Protein AF-A0A9E2IDB1-F1 (afdb_monomer_lite)

pLDDT: mean 81.56, std 16.26, range [40.59, 95.88]

Radius of gyration: 14.78 Å; chains: 1; bounding box: 42×29×23 Å

Structure (mmCIF, N/CA/C/O backbone):
data_AF-A0A9E2IDB1-F1
#
_entry.id   AF-A0A9E2IDB1-F1
#
loop_
_atom_site.group_PDB
_atom_site.id
_atom_site.type_symbol
_atom_site.label_atom_id
_atom_site.label_alt_id
_atom_site.label_comp_id
_atom_site.label_asym_id
_atom_site.label_entity_id
_atom_site.label_seq_id
_atom_site.pdbx_PDB_ins_code
_atom_site.Cartn_x
_atom_site.Cartn_y
_atom_site.Cartn_z
_atom_site.occupancy
_atom_site.B_iso_or_equiv
_atom_site.auth_seq_id
_atom_site.auth_comp_id
_atom_site.auth_asym_id
_atom_site.auth_atom_id
_atom_site.pdbx_PDB_model_num
ATOM 1 N N . MET A 1 1 ? 15.823 16.351 3.256 1.00 46.19 1 MET A N 1
ATOM 2 C CA . MET A 1 1 ? 15.380 15.810 4.561 1.00 46.19 1 MET A CA 1
ATOM 3 C C . MET A 1 1 ? 14.594 14.537 4.291 1.00 46.19 1 MET A C 1
ATOM 5 O O . MET A 1 1 ? 13.665 14.588 3.492 1.00 46.19 1 MET A O 1
ATOM 9 N N . GLN A 1 2 ? 15.020 13.399 4.842 1.00 55.06 2 GLN A N 1
ATOM 10 C CA . GLN A 1 2 ? 14.334 12.115 4.656 1.00 55.06 2 GLN A CA 1
ATOM 11 C C . GLN A 1 2 ? 12.983 12.164 5.382 1.00 55.06 2 GLN A C 1
ATOM 13 O O . GLN A 1 2 ? 12.913 12.539 6.550 1.00 55.06 2 GLN A O 1
ATOM 18 N N . ASN A 1 3 ? 11.898 11.885 4.660 1.00 68.38 3 ASN A N 1
ATOM 19 C CA . ASN A 1 3 ? 10.544 11.987 5.190 1.00 68.38 3 ASN A CA 1
ATOM 20 C C . ASN A 1 3 ? 10.222 10.708 5.982 1.00 68.38 3 ASN A C 1
ATOM 22 O O . ASN A 1 3 ? 9.943 9.675 5.376 1.00 68.38 3 ASN A O 1
ATOM 26 N N . ILE A 1 4 ? 10.306 10.778 7.316 1.00 89.06 4 ILE A N 1
ATOM 27 C CA . ILE A 1 4 ? 10.183 9.626 8.234 1.00 89.06 4 ILE A CA 1
ATOM 28 C C . ILE A 1 4 ? 8.738 9.157 8.464 1.00 89.06 4 ILE A C 1
ATOM 30 O O . ILE A 1 4 ? 8.498 8.257 9.263 1.00 89.06 4 ILE A O 1
ATOM 34 N N . THR A 1 5 ? 7.752 9.773 7.810 1.00 95.06 5 THR A N 1
ATOM 35 C CA . THR A 1 5 ? 6.349 9.376 7.952 1.00 95.06 5 THR A CA 1
ATOM 36 C C . THR A 1 5 ? 6.153 7.940 7.474 1.00 95.06 5 THR A C 1
ATOM 38 O O . THR A 1 5 ? 6.468 7.621 6.331 1.00 95.06 5 THR A O 1
ATOM 41 N N . ILE A 1 6 ? 5.588 7.092 8.332 1.00 95.75 6 ILE A N 1
ATOM 42 C CA . ILE A 1 6 ? 5.209 5.716 8.006 1.00 95.75 6 ILE A CA 1
ATOM 43 C C . ILE A 1 6 ? 3.689 5.660 7.872 1.00 95.75 6 ILE A C 1
ATOM 45 O O . ILE A 1 6 ? 2.957 6.084 8.768 1.00 95.75 6 ILE A O 1
ATOM 49 N N . LEU A 1 7 ? 3.210 5.137 6.745 1.00 94.62 7 LEU A N 1
ATOM 50 C CA . LEU A 1 7 ? 1.784 4.964 6.479 1.00 94.62 7 LEU A CA 1
ATOM 51 C C . LEU A 1 7 ? 1.362 3.522 6.745 1.00 94.62 7 LEU A C 1
ATOM 53 O O . LEU A 1 7 ? 2.122 2.582 6.521 1.00 94.62 7 LEU A O 1
ATOM 57 N N . LYS A 1 8 ? 0.110 3.339 7.165 1.00 95.75 8 LYS A N 1
ATOM 58 C CA . LYS A 1 8 ? -0.512 2.026 7.329 1.00 95.75 8 LYS A CA 1
ATOM 59 C C . LYS A 1 8 ? -1.895 2.024 6.695 1.00 95.75 8 LYS A C 1
ATOM 61 O O . LYS A 1 8 ? -2.657 2.974 6.862 1.00 95.75 8 LYS A O 1
ATOM 66 N N . LYS A 1 9 ? -2.230 0.936 6.001 1.00 94.06 9 LYS A N 1
ATOM 67 C CA . LYS A 1 9 ? -3.562 0.740 5.420 1.00 94.06 9 LYS A CA 1
ATOM 68 C C . LYS A 1 9 ? -4.613 0.665 6.526 1.00 94.06 9 LYS A C 1
ATOM 70 O O . LYS A 1 9 ? -4.410 0.009 7.552 1.00 94.06 9 LYS A O 1
ATOM 75 N N . ASN A 1 10 ? -5.749 1.320 6.302 1.00 91.38 10 ASN A N 1
ATOM 76 C CA . ASN A 1 10 ? -6.914 1.156 7.163 1.00 91.38 10 ASN A CA 1
ATOM 77 C C . ASN A 1 10 ? -7.399 -0.302 7.067 1.00 91.38 10 ASN A C 1
ATOM 79 O O . ASN A 1 10 ? -7.579 -0.818 5.969 1.00 91.38 10 ASN A O 1
ATOM 83 N N . LYS A 1 11 ? -7.612 -0.964 8.211 1.00 91.38 11 LYS A N 1
ATOM 84 C CA . LYS A 1 11 ? -8.077 -2.361 8.268 1.00 91.38 11 LYS A CA 1
ATOM 85 C C . LYS A 1 11 ? -9.483 -2.550 7.693 1.00 91.38 11 LYS A C 1
ATOM 87 O O . LYS A 1 11 ? -9.816 -3.647 7.266 1.00 91.38 11 LYS A O 1
ATOM 92 N N . ASN A 1 12 ? -10.281 -1.486 7.656 1.00 90.75 12 ASN A N 1
ATOM 93 C CA . ASN A 1 12 ? -11.623 -1.485 7.080 1.00 90.75 12 ASN A CA 1
ATOM 94 C C . ASN A 1 12 ? -11.597 -1.133 5.584 1.00 90.75 12 ASN A C 1
ATOM 96 O O . ASN A 1 12 ? -12.539 -0.534 5.081 1.00 90.75 12 ASN A O 1
ATOM 100 N N . MET A 1 13 ? -10.506 -1.436 4.880 1.00 89.88 13 MET A N 1
ATOM 101 C CA . MET A 1 13 ? -10.364 -1.231 3.441 1.00 89.88 13 MET A CA 1
ATOM 102 C C . MET A 1 13 ? -9.970 -2.558 2.798 1.00 89.88 13 MET A C 1
ATOM 104 O O . MET A 1 13 ? -8.931 -3.128 3.132 1.00 89.88 13 MET A O 1
ATOM 108 N N . VAL A 1 14 ? -10.786 -3.043 1.868 1.00 90.94 14 VAL A N 1
ATOM 109 C CA . VAL A 1 14 ? -10.451 -4.180 1.008 1.00 90.94 14 VAL A CA 1
ATOM 110 C C . VAL A 1 14 ? -9.758 -3.660 -0.237 1.00 90.94 14 VAL A C 1
ATOM 112 O O . VAL A 1 14 ? -10.080 -2.594 -0.761 1.00 90.94 14 VAL A O 1
ATOM 115 N N . THR A 1 15 ? -8.798 -4.435 -0.722 1.00 93.56 15 THR A N 1
ATOM 116 C CA . THR A 1 15 ? -8.129 -4.189 -1.992 1.00 93.56 15 THR A CA 1
ATOM 117 C C . THR A 1 15 ? -8.224 -5.434 -2.853 1.00 93.56 15 THR A C 1
ATOM 119 O O . THR A 1 15 ? -7.976 -6.538 -2.367 1.00 93.56 15 THR A O 1
ATOM 122 N N . ARG A 1 16 ? -8.542 -5.260 -4.134 1.00 92.50 16 ARG A N 1
ATOM 123 C CA . ARG A 1 16 ? -8.500 -6.333 -5.128 1.00 92.50 16 ARG A CA 1
ATOM 124 C C . ARG A 1 16 ? -7.795 -5.848 -6.386 1.00 92.50 16 ARG A C 1
ATOM 126 O O . ARG A 1 16 ? -8.099 -4.767 -6.874 1.00 92.50 16 ARG A O 1
ATOM 133 N N . LYS A 1 17 ? -6.889 -6.666 -6.921 1.00 92.06 17 LYS A N 1
ATOM 134 C CA . LYS A 1 17 ? -6.281 -6.440 -8.237 1.00 92.06 17 LYS A CA 1
ATOM 135 C C . LYS A 1 17 ? -7.117 -7.116 -9.316 1.00 92.06 17 LYS A C 1
ATOM 137 O O . LYS A 1 17 ? -7.479 -8.285 -9.157 1.00 92.06 17 LYS A O 1
ATOM 142 N N . ILE A 1 18 ? -7.430 -6.384 -10.378 1.00 88.19 18 ILE A N 1
ATOM 143 C CA . ILE A 1 18 ? -8.135 -6.880 -11.561 1.00 88.19 18 ILE A CA 1
ATOM 144 C C . ILE A 1 18 ? -7.399 -6.337 -12.783 1.00 88.19 18 ILE A C 1
ATOM 146 O O . ILE A 1 18 ? -7.406 -5.133 -13.018 1.00 88.19 18 ILE A O 1
ATOM 150 N N . ALA A 1 19 ? -6.761 -7.228 -13.546 1.00 86.25 19 ALA A N 1
ATOM 151 C CA . ALA A 1 19 ? -5.858 -6.846 -14.633 1.00 86.25 19 ALA A CA 1
ATOM 152 C C . ALA A 1 19 ? -4.831 -5.790 -14.160 1.00 86.25 19 ALA A C 1
ATOM 154 O O . ALA A 1 19 ? -4.119 -6.037 -13.184 1.00 86.25 19 ALA A O 1
ATOM 155 N N . ASP A 1 20 ? -4.786 -4.628 -14.814 1.00 81.81 20 ASP A N 1
ATOM 156 C CA . ASP A 1 20 ? -3.847 -3.538 -14.518 1.00 81.81 20 ASP A CA 1
ATOM 157 C C . ASP A 1 20 ? -4.389 -2.509 -13.513 1.00 81.81 20 ASP A C 1
ATOM 159 O O . ASP A 1 20 ? -3.721 -1.514 -13.210 1.00 81.81 20 ASP A O 1
ATOM 163 N N . GLU A 1 21 ? -5.588 -2.741 -12.979 1.00 83.94 21 GLU A N 1
ATOM 164 C CA . GLU A 1 21 ? -6.248 -1.852 -12.034 1.00 83.94 21 GLU A CA 1
ATOM 165 C C . GLU A 1 21 ? -6.302 -2.447 -10.630 1.00 83.94 21 GLU A C 1
ATOM 167 O O . GLU A 1 21 ? -6.458 -3.655 -10.409 1.00 83.94 21 GLU A O 1
ATOM 172 N N . THR A 1 22 ? -6.232 -1.552 -9.650 1.00 94.38 22 THR A N 1
ATOM 173 C CA . THR A 1 22 ? -6.436 -1.899 -8.248 1.00 94.38 22 THR A CA 1
ATOM 174 C C . THR A 1 22 ? -7.699 -1.232 -7.735 1.00 94.38 22 THR A C 1
ATOM 176 O O . THR A 1 22 ? -7.802 -0.008 -7.715 1.00 94.38 22 THR A O 1
ATOM 179 N N . ILE A 1 23 ? -8.649 -2.047 -7.287 1.00 92.25 23 ILE A N 1
ATOM 180 C CA . ILE A 1 23 ? -9.917 -1.614 -6.705 1.00 92.25 23 ILE A CA 1
ATOM 181 C C . ILE A 1 23 ? -9.775 -1.511 -5.188 1.00 92.25 23 ILE A C 1
ATOM 183 O O . ILE A 1 23 ? -9.337 -2.466 -4.539 1.00 92.25 23 ILE A O 1
ATOM 187 N N . LEU A 1 24 ? -10.190 -0.377 -4.623 1.00 92.12 24 LEU A N 1
ATOM 188 C CA . LEU A 1 24 ? -10.315 -0.135 -3.187 1.00 92.12 24 LEU A CA 1
ATOM 189 C C . LEU A 1 24 ? -11.776 0.002 -2.793 1.00 92.12 24 LEU A C 1
ATOM 191 O O . LEU A 1 24 ? -12.516 0.799 -3.370 1.00 92.12 24 LEU A O 1
ATOM 195 N N . LEU A 1 25 ? -12.148 -0.746 -1.759 1.00 88.69 25 LEU A N 1
ATOM 196 C CA . LEU A 1 25 ? -13.493 -0.742 -1.213 1.00 88.69 25 LEU A CA 1
ATOM 197 C C . LEU A 1 25 ? -13.451 -0.609 0.315 1.00 88.69 25 LEU A C 1
ATOM 199 O O . LEU A 1 25 ? -12.953 -1.514 0.991 1.00 88.69 25 LEU A O 1
ATOM 203 N N . PRO A 1 26 ? -13.981 0.478 0.890 1.00 87.75 26 PRO A N 1
ATOM 204 C CA . PRO A 1 26 ? -14.202 0.558 2.325 1.00 87.75 26 PRO A CA 1
ATOM 205 C C . PRO A 1 26 ? -15.269 -0.449 2.781 1.00 87.75 26 PRO A C 1
ATOM 207 O O . PRO A 1 26 ? -16.320 -0.607 2.161 1.00 87.75 26 PRO A O 1
ATOM 210 N N . ILE A 1 27 ? -15.001 -1.121 3.898 1.00 84.06 27 ILE A N 1
ATOM 211 C CA . ILE A 1 27 ? -15.929 -2.040 4.557 1.00 84.06 27 ILE A CA 1
ATOM 212 C C . ILE A 1 27 ? -16.776 -1.228 5.541 1.00 84.06 27 ILE A C 1
ATOM 214 O O . ILE A 1 27 ? -16.344 -0.956 6.664 1.00 84.06 27 ILE A O 1
ATOM 218 N N . TYR A 1 28 ? -17.983 -0.839 5.134 1.00 75.94 28 TYR A N 1
ATOM 219 C CA . TYR A 1 28 ? -18.959 -0.198 6.020 1.00 75.94 28 TYR A CA 1
ATOM 220 C C . TYR A 1 28 ? -19.940 -1.222 6.601 1.00 75.94 28 TYR A C 1
ATOM 222 O O . TYR A 1 28 ? -20.272 -2.217 5.960 1.00 75.94 28 TYR A O 1
ATOM 230 N N . LYS A 1 29 ? -20.432 -0.972 7.822 1.00 59.78 29 LYS A N 1
ATOM 231 C CA . LYS A 1 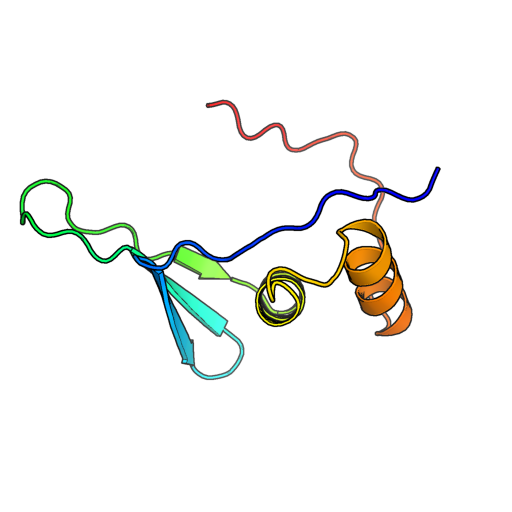29 ? -21.436 -1.823 8.490 1.00 59.78 29 LYS A CA 1
ATOM 232 C C . LYS A 1 29 ? -22.886 -1.440 8.179 1.00 59.78 29 LYS A C 1
ATOM 234 O O . LYS A 1 29 ? -23.781 -2.209 8.514 1.00 59.78 29 LYS A O 1
ATOM 239 N N . THR A 1 30 ? -23.142 -0.270 7.587 1.00 61.41 30 THR A N 1
ATOM 240 C CA . THR A 1 30 ? -24.513 0.207 7.341 1.00 61.41 30 THR A CA 1
ATOM 241 C C . THR A 1 30 ? -24.725 0.583 5.881 1.00 61.41 30 THR A C 1
ATOM 243 O O . THR A 1 30 ? -23.849 1.147 5.229 1.00 61.41 30 THR A O 1
ATOM 246 N N . SER A 1 31 ? -25.908 0.251 5.365 1.00 59.66 31 SER A N 1
ATOM 247 C CA . SER A 1 31 ? -26.264 0.362 3.952 1.00 59.66 31 SER A CA 1
ATOM 248 C C . SER A 1 31 ? -26.623 1.780 3.485 1.00 59.66 31 SER A C 1
ATOM 250 O O . SER A 1 31 ? -26.998 1.976 2.333 1.00 59.66 31 SER A O 1
ATOM 252 N N . LYS A 1 32 ? -26.522 2.782 4.363 1.00 57.38 32 LYS A N 1
ATOM 253 C CA . LYS A 1 32 ? -26.857 4.175 4.030 1.00 57.38 32 LYS A CA 1
ATOM 254 C C . LYS A 1 32 ? -25.666 4.989 3.516 1.00 57.38 32 LYS A C 1
ATOM 256 O O . LYS A 1 32 ? -25.879 6.061 2.969 1.00 57.38 32 LYS A O 1
ATOM 261 N N . GLU A 1 33 ? -24.445 4.463 3.626 1.00 56.47 33 GLU A N 1
ATOM 262 C CA . GLU A 1 33 ? -23.205 5.093 3.131 1.00 56.47 33 GLU A CA 1
ATOM 263 C C . GLU A 1 33 ? -22.615 4.352 1.912 1.00 56.47 33 GLU A C 1
ATOM 265 O O . GLU A 1 33 ? -21.433 4.482 1.592 1.00 56.47 33 GLU A O 1
ATOM 270 N N . ILE A 1 34 ? -23.411 3.508 1.243 1.00 56.44 34 ILE A N 1
ATOM 271 C CA . ILE A 1 34 ? -22.901 2.617 0.195 1.00 56.44 34 ILE A CA 1
ATOM 272 C C . ILE A 1 34 ? -22.573 3.417 -1.075 1.00 56.44 34 ILE A C 1
ATOM 274 O O . ILE A 1 34 ? -23.459 4.049 -1.647 1.00 56.44 34 ILE A O 1
ATOM 278 N N . ASN A 1 35 ? -21.314 3.303 -1.529 1.00 61.72 35 ASN A N 1
ATOM 279 C CA . ASN A 1 35 ? -20.900 2.971 -2.914 1.00 61.72 35 ASN A CA 1
ATOM 280 C C . ASN A 1 35 ? -19.596 3.645 -3.389 1.00 61.72 35 ASN A C 1
ATOM 282 O O . ASN A 1 35 ? -19.371 3.775 -4.589 1.00 61.72 35 ASN A O 1
ATOM 286 N N . CYS A 1 36 ? -18.689 4.049 -2.500 1.00 72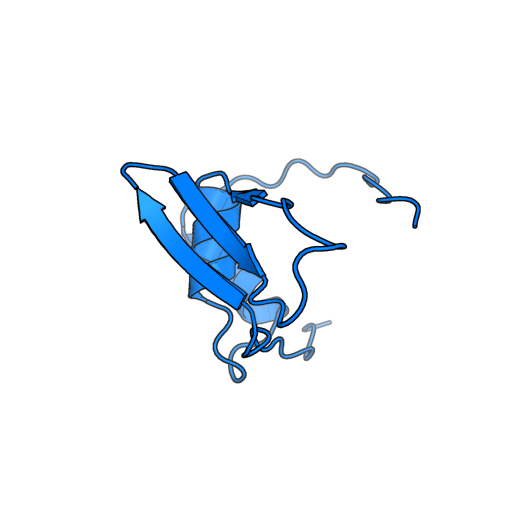.88 36 CYS A N 1
ATOM 287 C CA . CYS A 1 36 ? -17.383 4.529 -2.958 1.00 72.88 36 CYS A CA 1
ATOM 288 C C . CYS A 1 36 ? -16.465 3.355 -3.340 1.00 72.88 36 CYS A C 1
ATOM 290 O O . CYS A 1 36 ? -15.737 2.831 -2.500 1.00 72.88 36 CYS A O 1
ATOM 292 N N . ILE A 1 37 ? -16.508 2.942 -4.608 1.00 84.94 37 ILE A N 1
ATOM 293 C CA . ILE A 1 37 ? -15.482 2.095 -5.224 1.00 84.94 37 ILE A CA 1
ATOM 294 C C . ILE A 1 37 ? -14.432 3.027 -5.822 1.00 84.94 37 ILE A C 1
ATOM 296 O O . ILE A 1 37 ? -14.740 3.833 -6.698 1.00 84.94 37 ILE A O 1
ATOM 300 N N . TYR A 1 38 ? -13.193 2.917 -5.356 1.00 88.56 38 TYR A N 1
ATOM 301 C CA . TYR A 1 38 ? -12.074 3.667 -5.917 1.00 88.56 38 TYR A CA 1
ATOM 302 C C . TYR A 1 38 ? -11.244 2.753 -6.805 1.00 88.56 38 TYR A C 1
ATOM 3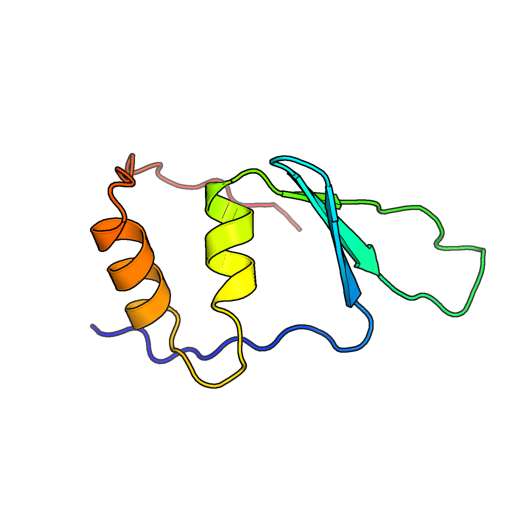04 O O . TYR A 1 38 ? -10.984 1.605 -6.444 1.00 88.56 38 TYR A O 1
ATOM 312 N N . THR A 1 39 ? -10.779 3.271 -7.933 1.00 91.56 39 THR A N 1
ATOM 313 C CA . THR A 1 39 ? -9.779 2.607 -8.767 1.00 91.56 39 THR A CA 1
ATOM 314 C C . THR A 1 39 ? -8.451 3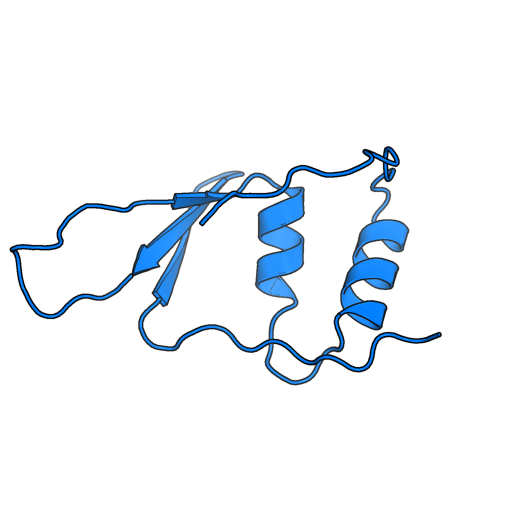.342 -8.649 1.00 91.56 39 THR A C 1
ATOM 316 O O . THR A 1 39 ? -8.388 4.564 -8.510 1.00 91.56 39 THR A O 1
ATOM 319 N N . MET A 1 40 ? -7.364 2.582 -8.664 1.00 92.25 40 MET A N 1
ATOM 320 C CA . MET A 1 40 ? -6.009 3.100 -8.731 1.00 92.25 40 MET A CA 1
ATOM 321 C C . MET A 1 40 ? -5.375 2.708 -10.051 1.00 92.25 40 MET A C 1
ATOM 323 O O . MET A 1 40 ? -5.413 1.544 -10.449 1.00 92.25 40 MET A O 1
ATOM 327 N N . ASN A 1 41 ? -4.732 3.693 -10.675 1.00 89.50 41 ASN A N 1
ATOM 328 C CA . ASN A 1 41 ? -3.837 3.461 -11.795 1.00 89.50 41 ASN A CA 1
ATOM 329 C C . ASN A 1 41 ? -2.565 2.718 -11.339 1.00 89.50 41 ASN A C 1
ATOM 331 O O . ASN A 1 41 ? -2.291 2.569 -10.144 1.00 89.50 41 ASN A O 1
ATOM 335 N N . LYS A 1 42 ? -1.755 2.277 -12.303 1.00 88.50 42 LYS A N 1
ATOM 336 C CA . LYS A 1 42 ? -0.547 1.481 -12.050 1.00 88.50 42 LYS A CA 1
ATOM 337 C C . LYS A 1 42 ? 0.442 2.122 -11.050 1.00 88.50 42 LYS A C 1
ATOM 339 O O . LYS A 1 42 ? 0.802 1.430 -10.097 1.00 88.50 42 LYS A O 1
ATOM 344 N N . PRO A 1 43 ? 0.856 3.405 -11.173 1.00 88.38 43 PRO A N 1
ATOM 345 C CA . PRO A 1 43 ? 1.733 4.028 -10.175 1.00 88.38 43 PRO A CA 1
ATOM 346 C C . PRO A 1 43 ? 1.123 4.047 -8.768 1.00 88.38 43 PRO A C 1
ATOM 348 O O . PRO A 1 43 ? 1.798 3.705 -7.796 1.00 88.38 43 PRO A O 1
ATOM 351 N N . ALA A 1 44 ? -0.161 4.399 -8.647 1.00 90.88 44 ALA A N 1
ATOM 352 C CA . ALA A 1 44 ? -0.843 4.441 -7.357 1.00 90.88 44 ALA A CA 1
ATOM 353 C C . ALA A 1 44 ? -0.974 3.041 -6.738 1.00 90.88 44 ALA A C 1
ATOM 355 O O . ALA A 1 44 ? -0.754 2.881 -5.538 1.00 90.88 44 ALA A O 1
ATOM 356 N N . SER A 1 45 ? -1.232 2.011 -7.550 1.00 92.56 45 SER A N 1
ATOM 357 C CA . SER A 1 45 ? -1.242 0.618 -7.096 1.00 92.56 45 SER A CA 1
ATOM 358 C C . SER A 1 45 ? 0.114 0.177 -6.543 1.00 92.56 45 SER A C 1
ATOM 360 O O . SER A 1 45 ? 0.154 -0.512 -5.527 1.00 92.56 45 SER A O 1
ATOM 362 N N . ILE A 1 46 ? 1.219 0.560 -7.187 1.00 91.94 46 ILE A N 1
ATOM 363 C CA . ILE A 1 46 ? 2.574 0.221 -6.725 1.00 91.94 46 ILE A CA 1
ATOM 364 C C . ILE A 1 46 ? 2.853 0.884 -5.375 1.00 91.94 46 ILE A C 1
ATOM 366 O O . ILE A 1 46 ? 3.314 0.222 -4.447 1.00 91.94 46 ILE A O 1
ATOM 370 N N . VAL A 1 47 ? 2.522 2.172 -5.238 1.00 93.56 47 VAL A N 1
ATOM 371 C CA . VAL A 1 47 ? 2.625 2.886 -3.956 1.00 93.56 47 VAL A CA 1
ATOM 372 C C . VAL A 1 47 ? 1.782 2.190 -2.891 1.00 93.56 47 VAL A C 1
ATOM 374 O O . VAL A 1 47 ? 2.276 1.938 -1.795 1.00 93.56 47 VAL A O 1
ATOM 377 N N . TRP A 1 48 ? 0.534 1.840 -3.211 1.00 94.75 48 TRP A N 1
ATOM 378 C CA . TRP A 1 48 ? -0.363 1.150 -2.289 1.00 94.75 48 TRP A CA 1
ATOM 379 C C . TRP A 1 48 ? 0.230 -0.166 -1.789 1.00 94.75 48 TRP A C 1
ATOM 381 O O . TRP A 1 48 ? 0.174 -0.439 -0.592 1.00 94.75 48 TRP A O 1
ATOM 391 N N . ASP A 1 49 ? 0.840 -0.972 -2.654 1.00 93.81 49 ASP A N 1
ATOM 392 C CA . ASP A 1 49 ? 1.460 -2.242 -2.263 1.00 93.81 49 ASP A CA 1
ATOM 393 C C . ASP A 1 49 ? 2.622 -2.064 -1.274 1.00 93.81 49 ASP A C 1
ATOM 395 O O . ASP A 1 49 ? 2.785 -2.898 -0.385 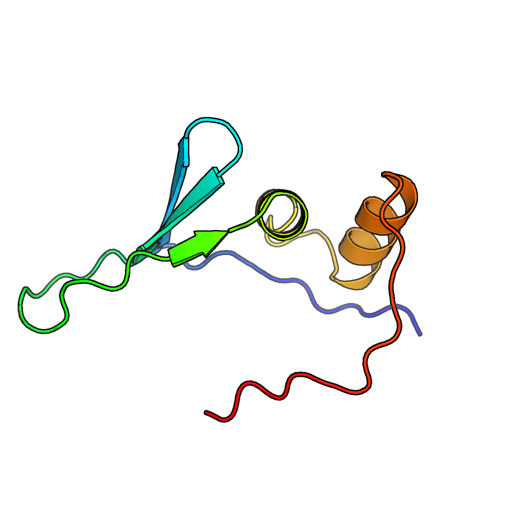1.00 93.81 49 ASP A O 1
ATOM 399 N N . MET A 1 50 ? 3.365 -0.956 -1.359 1.00 95.38 50 MET A N 1
ATOM 400 C CA . MET A 1 50 ? 4.486 -0.653 -0.457 1.00 95.38 50 MET A CA 1
ATOM 401 C C . MET A 1 50 ? 4.056 -0.121 0.922 1.00 95.38 50 MET A C 1
ATOM 403 O O . MET A 1 50 ? 4.882 -0.051 1.830 1.00 95.38 50 MET A O 1
ATOM 407 N N . ILE A 1 51 ? 2.785 0.254 1.110 1.00 95.88 51 ILE A N 1
ATOM 408 C CA . ILE A 1 51 ? 2.266 0.704 2.412 1.00 95.88 51 ILE A CA 1
ATOM 409 C C . ILE A 1 51 ? 2.042 -0.516 3.317 1.00 95.88 51 ILE A C 1
ATOM 411 O O . ILE A 1 51 ? 0.985 -1.154 3.295 1.00 95.88 51 ILE A O 1
ATOM 415 N N . ASP A 1 52 ? 3.034 -0.812 4.148 1.00 95.12 52 ASP A N 1
ATOM 416 C CA . ASP A 1 52 ? 3.096 -1.982 5.034 1.00 95.12 52 ASP A CA 1
ATOM 417 C C . ASP A 1 52 ? 3.102 -1.625 6.537 1.00 95.12 52 ASP A C 1
ATOM 419 O O . ASP A 1 52 ? 3.093 -2.511 7.394 1.00 95.12 52 ASP A O 1
ATOM 423 N N . GLY A 1 53 ? 3.079 -0.333 6.882 1.00 95.69 53 GLY A N 1
ATOM 424 C CA . GLY A 1 53 ? 3.212 0.133 8.264 1.00 95.69 53 GLY A CA 1
ATOM 425 C C . GLY A 1 53 ? 4.643 0.107 8.802 1.00 95.69 53 GLY A C 1
ATOM 426 O O . GLY A 1 53 ? 4.809 0.200 10.018 1.00 95.69 53 GLY A O 1
ATOM 427 N N . LYS A 1 54 ? 5.652 -0.036 7.936 1.00 95.88 54 LYS A N 1
ATOM 428 C CA . LYS A 1 54 ? 7.082 -0.076 8.282 1.00 95.88 54 LYS A CA 1
ATOM 429 C C . LYS A 1 54 ? 7.923 0.817 7.369 1.00 95.88 54 LYS A C 1
ATOM 431 O O . LYS A 1 54 ? 8.789 1.529 7.859 1.00 95.88 54 LYS A O 1
ATOM 436 N N . THR A 1 55 ? 7.651 0.791 6.069 1.00 94.94 55 THR A N 1
ATOM 437 C CA . THR A 1 55 ? 8.365 1.562 5.052 1.00 94.94 55 THR A CA 1
ATOM 438 C C . THR A 1 55 ? 7.960 3.037 5.128 1.00 94.94 55 THR A C 1
ATOM 440 O O . THR A 1 55 ? 6.772 3.379 5.180 1.00 94.94 55 THR A O 1
ATOM 443 N N . THR A 1 56 ? 8.947 3.927 5.136 1.00 95.75 56 THR A N 1
ATOM 444 C CA . THR A 1 56 ? 8.734 5.377 5.171 1.00 95.75 56 THR A CA 1
ATOM 445 C C . THR A 1 56 ? 8.290 5.915 3.811 1.00 95.75 56 THR A C 1
ATOM 447 O O . THR A 1 56 ? 8.619 5.371 2.757 1.00 95.75 56 THR A O 1
ATOM 450 N N . VAL A 1 57 ? 7.587 7.047 3.803 1.00 93.50 57 VAL A N 1
ATOM 451 C CA . VAL A 1 57 ? 7.197 7.745 2.565 1.00 93.50 57 VAL A CA 1
ATOM 452 C C . VAL A 1 57 ? 8.423 8.119 1.724 1.00 93.50 57 VAL A C 1
ATOM 454 O O . VAL A 1 57 ? 8.354 8.069 0.496 1.00 93.50 57 VAL A O 1
ATOM 457 N N . GLY A 1 58 ? 9.546 8.468 2.364 1.00 93.00 58 GLY A N 1
ATOM 458 C CA . GLY A 1 58 ? 10.813 8.714 1.674 1.00 93.00 58 GLY A CA 1
ATOM 459 C C . GLY A 1 58 ? 11.288 7.497 0.878 1.00 93.00 58 GLY A C 1
ATOM 460 O O . GLY A 1 58 ? 11.507 7.610 -0.325 1.00 93.00 58 GLY A O 1
ATOM 461 N N . GLU A 1 59 ? 11.352 6.331 1.521 1.00 93.50 59 GLU A N 1
ATOM 462 C CA . GLU A 1 59 ? 11.774 5.077 0.884 1.00 93.50 59 GLU A CA 1
ATOM 463 C C . GLU A 1 59 ? 10.800 4.613 -0.202 1.00 93.50 59 GLU A C 1
ATOM 465 O O . GLU A 1 59 ? 11.238 4.130 -1.243 1.00 93.50 59 GLU A O 1
ATOM 470 N N . ILE A 1 60 ? 9.486 4.766 0.005 1.00 93.56 60 ILE A N 1
ATOM 471 C CA . ILE A 1 60 ? 8.480 4.452 -1.025 1.00 93.56 60 ILE A CA 1
ATOM 472 C C . ILE A 1 60 ? 8.722 5.317 -2.262 1.00 93.56 60 ILE A C 1
ATOM 474 O O . ILE A 1 60 ? 8.770 4.800 -3.376 1.00 93.56 60 ILE A O 1
ATOM 478 N N . LYS A 1 61 ? 8.912 6.627 -2.076 1.00 91.50 61 LYS A N 1
ATOM 479 C CA . LYS A 1 61 ? 9.187 7.559 -3.174 1.00 91.50 61 LYS A CA 1
ATOM 480 C C . LYS A 1 61 ? 10.464 7.167 -3.923 1.00 91.50 61 LYS A C 1
ATOM 482 O O . LYS A 1 61 ? 10.444 7.119 -5.149 1.00 91.50 61 LYS A O 1
ATOM 487 N N . ASP A 1 62 ? 11.541 6.855 -3.207 1.00 91.62 62 ASP A N 1
ATOM 488 C CA . ASP A 1 62 ? 12.814 6.470 -3.825 1.00 91.62 62 ASP A CA 1
ATOM 489 C C . ASP A 1 62 ? 12.687 5.135 -4.590 1.00 91.62 62 ASP A C 1
ATOM 491 O O . ASP A 1 62 ? 13.159 5.022 -5.719 1.00 91.62 62 ASP A O 1
ATOM 495 N N . LYS A 1 63 ? 11.957 4.148 -4.049 1.00 91.38 63 LYS A N 1
ATOM 496 C CA . LYS A 1 63 ? 11.651 2.880 -4.743 1.00 91.38 63 LYS A CA 1
ATOM 497 C C . LYS A 1 63 ? 10.818 3.083 -6.010 1.00 91.38 63 LYS A C 1
ATOM 499 O O . LYS A 1 63 ? 11.075 2.430 -7.015 1.00 91.38 63 LYS A O 1
ATOM 504 N N . VAL A 1 64 ? 9.823 3.971 -5.978 1.00 90.25 64 VAL A N 1
ATOM 505 C CA . VAL A 1 64 ? 8.992 4.280 -7.153 1.00 90.25 64 VAL A CA 1
ATOM 506 C C . VAL A 1 64 ? 9.824 4.946 -8.247 1.00 90.25 64 VAL A C 1
ATOM 508 O O . VAL A 1 64 ? 9.730 4.540 -9.401 1.00 90.25 64 VAL A O 1
ATOM 511 N N . LEU A 1 65 ? 10.678 5.908 -7.891 1.00 89.38 65 LEU A N 1
ATOM 512 C CA . LEU A 1 65 ? 11.591 6.558 -8.836 1.00 89.38 65 LEU A CA 1
ATOM 513 C C . LEU A 1 65 ? 12.562 5.560 -9.479 1.00 89.38 65 LEU A C 1
ATOM 515 O O . LEU A 1 65 ? 12.741 5.565 -10.694 1.00 89.38 65 LEU A O 1
ATOM 519 N N . ASN A 1 66 ? 13.119 4.644 -8.685 1.00 89.50 66 ASN A N 1
ATOM 520 C CA . ASN A 1 66 ? 14.025 3.605 -9.180 1.00 89.50 66 ASN A CA 1
ATOM 521 C C . ASN A 1 66 ? 13.338 2.580 -10.101 1.00 89.50 66 ASN A C 1
ATOM 523 O O . ASN A 1 66 ? 14.019 1.908 -10.870 1.00 89.50 66 ASN A O 1
ATOM 527 N N . ASN A 1 67 ? 12.006 2.479 -10.069 1.00 82.56 67 ASN A N 1
ATOM 528 C CA . ASN A 1 67 ? 11.225 1.619 -10.963 1.00 82.56 67 ASN A CA 1
ATOM 529 C C . ASN A 1 67 ? 10.916 2.273 -12.328 1.00 82.56 67 ASN A C 1
ATOM 531 O O . ASN A 1 67 ? 10.100 1.741 -13.081 1.00 82.56 67 ASN A O 1
ATOM 535 N N . GLY A 1 68 ? 11.548 3.408 -12.654 1.00 80.44 68 GLY A N 1
ATOM 536 C CA . GLY A 1 68 ? 11.453 4.046 -13.973 1.00 80.44 68 GLY A CA 1
ATOM 537 C C . GLY A 1 68 ? 10.251 4.974 -14.150 1.00 80.44 68 GLY A C 1
ATOM 538 O O . GLY A 1 68 ? 9.821 5.202 -15.278 1.00 80.44 68 GLY A O 1
ATOM 539 N N . PHE A 1 69 ? 9.680 5.487 -13.055 1.00 82.44 69 PHE A N 1
ATOM 540 C CA . PHE A 1 69 ? 8.648 6.523 -13.120 1.00 82.44 69 PHE A CA 1
ATOM 541 C C . PHE A 1 69 ? 9.272 7.917 -13.078 1.00 82.44 69 PHE A C 1
ATOM 543 O O . PHE A 1 69 ? 9.953 8.268 -12.113 1.00 82.44 69 PHE A O 1
ATOM 550 N N . ASP A 1 70 ? 8.945 8.740 -14.071 1.00 80.19 70 ASP A N 1
ATOM 551 C CA . ASP A 1 70 ? 9.333 10.146 -14.091 1.00 80.19 70 ASP A CA 1
ATOM 552 C C . ASP A 1 70 ? 8.341 10.998 -13.295 1.00 80.19 70 ASP A C 1
ATOM 554 O O . ASP A 1 70 ? 7.124 10.944 -13.494 1.00 80.19 70 ASP A O 1
ATOM 558 N N . LEU A 1 71 ? 8.860 11.828 -12.388 1.00 76.19 71 LEU A N 1
ATOM 559 C CA . LEU A 1 71 ? 8.046 12.817 -11.689 1.00 76.19 71 LEU A CA 1
ATOM 560 C C . LEU A 1 71 ? 7.981 14.103 -12.505 1.00 76.19 71 LEU A C 1
ATOM 562 O O . LEU A 1 71 ? 8.940 14.875 -12.561 1.00 76.19 71 LEU A O 1
ATOM 566 N N . ILE A 1 72 ? 6.805 14.391 -13.051 1.00 76.62 72 ILE A N 1
ATOM 567 C CA . ILE A 1 72 ? 6.476 15.745 -13.485 1.00 76.62 72 ILE A CA 1
ATOM 568 C C . ILE A 1 72 ? 6.210 16.551 -12.212 1.00 76.62 72 ILE A C 1
ATOM 570 O O . ILE A 1 72 ? 5.297 16.239 -11.446 1.00 76.62 72 ILE A O 1
ATOM 574 N N . LYS A 1 73 ? 7.035 17.570 -11.949 1.00 66.62 73 LYS A N 1
ATOM 575 C CA . LYS A 1 73 ? 6.805 18.503 -10.839 1.00 66.62 73 LYS A CA 1
ATOM 576 C C . LYS A 1 73 ? 5.538 19.310 -11.120 1.00 66.62 73 LYS A C 1
ATOM 578 O O . LYS A 1 73 ? 5.614 20.382 -11.710 1.00 66.62 73 LYS A O 1
ATOM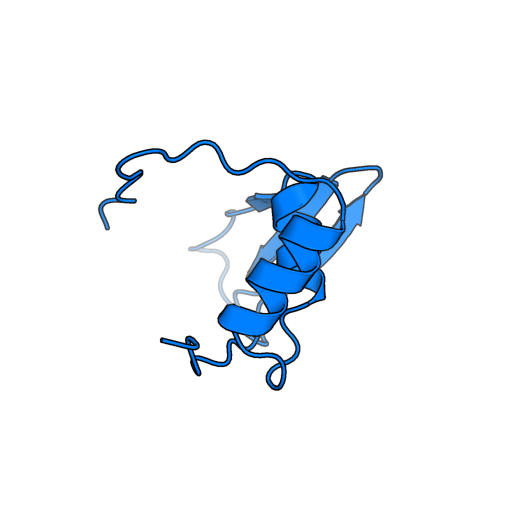 583 N N . ASP A 1 74 ? 4.392 18.810 -10.681 1.00 65.94 74 ASP A N 1
ATOM 584 C CA . ASP A 1 74 ? 3.164 19.594 -10.631 1.00 65.94 74 ASP A CA 1
ATOM 585 C C . ASP A 1 74 ? 3.083 20.365 -9.302 1.00 65.94 74 ASP A C 1
ATOM 587 O O . ASP A 1 74 ? 3.369 19.827 -8.229 1.00 65.94 74 ASP A O 1
ATOM 591 N N . LYS A 1 75 ? 2.725 21.653 -9.360 1.00 53.75 75 LYS A N 1
ATOM 592 C CA . LYS A 1 75 ? 2.692 22.557 -8.191 1.00 53.75 75 LYS A CA 1
ATOM 593 C C . LYS A 1 75 ? 1.466 22.370 -7.292 1.00 53.75 75 LYS A C 1
ATOM 595 O O . LYS A 1 75 ? 1.324 23.104 -6.314 1.00 53.75 75 LYS A O 1
ATOM 600 N N . GLY A 1 76 ? 0.640 21.359 -7.537 1.00 48.12 76 GLY A N 1
ATOM 601 C CA . GLY A 1 76 ? -0.240 20.814 -6.519 1.00 48.12 76 GLY A CA 1
ATOM 602 C C . GLY A 1 76 ? -1.667 20.623 -6.986 1.00 48.12 76 GLY A C 1
ATOM 603 O O . GLY A 1 76 ? -2.444 21.574 -7.060 1.00 48.12 76 GLY A O 1
ATOM 604 N N . LEU A 1 77 ? -2.071 19.360 -7.074 1.00 42.00 77 LEU A N 1
ATOM 605 C CA . LEU A 1 77 ? -3.453 18.997 -6.820 1.00 42.00 77 LEU A CA 1
ATOM 606 C C . LEU A 1 77 ? -3.696 19.016 -5.305 1.00 42.00 77 LEU A C 1
ATOM 608 O O . LEU A 1 77 ? -3.527 18.028 -4.589 1.00 42.00 77 LEU A O 1
ATOM 612 N N . ARG A 1 78 ? -4.104 20.181 -4.797 1.00 47.59 78 ARG A N 1
ATOM 613 C CA . ARG A 1 78 ? -4.843 20.252 -3.535 1.00 47.59 78 ARG A CA 1
ATOM 614 C C . ARG A 1 78 ? -6.180 19.555 -3.762 1.00 47.59 78 ARG A C 1
ATOM 616 O O . ARG A 1 78 ? -7.083 20.144 -4.349 1.00 47.59 78 ARG A O 1
ATOM 623 N N . ILE A 1 79 ? -6.325 18.330 -3.262 1.00 45.81 79 ILE A N 1
ATOM 624 C CA . ILE A 1 79 ? -7.654 17.773 -3.008 1.00 45.81 79 ILE A CA 1
ATOM 625 C C . ILE A 1 79 ? -8.248 18.651 -1.901 1.00 45.81 79 ILE A C 1
ATOM 627 O O . ILE A 1 79 ? -7.891 18.509 -0.729 1.00 45.81 79 ILE A O 1
ATOM 631 N N . LYS A 1 80 ? -9.049 19.654 -2.283 1.00 40.59 80 LYS A N 1
ATOM 632 C CA . LYS A 1 80 ? -9.837 20.430 -1.324 1.00 40.59 80 LYS A CA 1
ATOM 633 C C . LYS A 1 80 ? -10.777 19.442 -0.632 1.00 40.59 80 LYS A C 1
ATOM 635 O O . LYS A 1 80 ? -11.573 18.790 -1.302 1.00 40.59 80 LYS A O 1
ATOM 640 N N . ARG A 1 81 ? -10.581 19.292 0.678 1.00 42.72 81 ARG A N 1
ATOM 641 C CA . ARG A 1 81 ? -11.575 18.708 1.578 1.00 42.72 81 ARG A CA 1
ATOM 642 C C . ARG A 1 81 ? -12.789 19.618 1.656 1.00 42.72 81 ARG A C 1
ATOM 644 O O . ARG A 1 81 ? -12.578 20.849 1.545 1.00 42.72 81 ARG A O 1
#

Secondary structure (DSSP, 8-state):
-----B----TTEEEEEETTEEEEEE--SSTTS----EEE-HHHHHHHHH-SSSSBHHHHHHHHHHTT------S------

Sequence (81 aa):
MQNITILKKNKNMVTRKIADETILLPIYKTSKEINCIYTMNKPASIVWDMIDGKTTVGEIKDKVLNNGFDLIKDKGLRIKR

Foldseek 3Di:
DQQQDAAADDPQWDWDDDPQKIWIDGNDPDPPPDDDIDIDGNLVVQLVVPRHRHDGPRRSVVVSVVVPDDDDPDPDDPPDD